Protein AF-A0AAV5USP9-F1 (afdb_monomer_lite)

Secondary structure (DSSP, 8-state):
-------------TTSPP-HHHHHTT--THHHHHHHHHHS-SSS-HHHHHHHHHHHHHHS-HHHHHHHHHHHHHHHHHHHHHHHHHHHH-

Radius of gyration: 15.26 Å; chains: 1; bounding box: 38×34×50 Å

Structure (mmCIF, N/CA/C/O backbone):
data_AF-A0AAV5USP9-F1
#
_entry.id   AF-A0AAV5USP9-F1
#
loop_
_atom_site.group_PDB
_atom_site.id
_atom_site.type_symbol
_atom_site.label_atom_id
_atom_site.label_alt_id
_atom_site.label_comp_id
_atom_site.label_asym_id
_atom_site.label_entity_id
_atom_site.label_seq_id
_atom_site.pdbx_PDB_ins_code
_atom_site.Cartn_x
_atom_site.Cartn_y
_atom_site.Cartn_z
_atom_site.occupancy
_atom_site.B_iso_or_equiv
_atom_site.auth_seq_id
_atom_site.auth_comp_id
_atom_site.auth_asym_id
_atom_site.auth_atom_id
_atom_site.pdbx_PDB_model_num
ATOM 1 N N . TYR A 1 1 ? 4.823 -16.586 29.790 1.00 41.22 1 TYR A N 1
ATOM 2 C CA . TYR A 1 1 ? 5.454 -16.596 28.458 1.00 41.22 1 TYR A CA 1
ATOM 3 C C . TYR A 1 1 ? 4.359 -16.554 27.401 1.00 41.22 1 TYR A C 1
ATOM 5 O O . TYR A 1 1 ? 3.770 -17.585 27.120 1.00 41.22 1 TYR A O 1
ATOM 13 N N . LEU A 1 2 ? 4.023 -15.367 26.889 1.00 41.16 2 LEU A N 1
ATOM 14 C CA . LEU A 1 2 ? 3.042 -15.168 25.812 1.00 41.16 2 LEU A CA 1
ATOM 15 C C . LEU A 1 2 ? 3.747 -14.360 24.708 1.00 41.16 2 LEU A C 1
ATOM 17 O O . LEU A 1 2 ? 3.633 -13.145 24.616 1.00 41.16 2 LEU A O 1
ATOM 21 N N . LEU A 1 3 ? 4.606 -15.073 23.976 1.00 49.66 3 LEU A N 1
ATOM 22 C CA . LEU A 1 3 ? 5.207 -14.687 22.695 1.00 49.66 3 LEU A CA 1
ATOM 23 C C . LEU A 1 3 ? 4.150 -15.041 21.626 1.00 49.66 3 LEU A C 1
ATOM 25 O O . LEU A 1 3 ? 3.549 -16.102 21.734 1.00 49.66 3 LEU A O 1
ATOM 29 N N . PHE A 1 4 ? 3.788 -14.245 20.628 1.00 47.56 4 PHE A N 1
ATOM 30 C CA . PHE A 1 4 ? 4.605 -13.584 19.619 1.00 47.56 4 PHE A CA 1
ATOM 31 C C . PHE A 1 4 ? 3.702 -12.513 18.974 1.00 47.56 4 PHE A C 1
ATOM 33 O O . PHE A 1 4 ? 2.760 -12.856 18.261 1.00 47.56 4 PHE A O 1
ATOM 40 N N . LEU A 1 5 ? 3.968 -11.224 19.198 1.00 48.12 5 LEU A N 1
ATOM 41 C CA . LEU A 1 5 ? 3.526 -10.193 18.257 1.00 48.12 5 LEU A CA 1
ATOM 42 C C . LEU A 1 5 ? 4.501 -10.293 17.083 1.00 48.12 5 LEU A C 1
ATOM 44 O O . LEU A 1 5 ? 5.636 -9.832 17.175 1.00 48.12 5 LEU A O 1
ATOM 48 N N . LEU A 1 6 ? 4.098 -11.000 16.027 1.00 51.62 6 LEU A N 1
ATOM 49 C CA . LEU A 1 6 ? 4.837 -11.060 14.770 1.00 51.62 6 LEU A CA 1
ATOM 50 C C . LEU A 1 6 ? 4.713 -9.686 14.103 1.00 51.62 6 LEU A C 1
ATOM 52 O O . LEU A 1 6 ? 3.886 -9.459 13.226 1.00 51.62 6 LEU A O 1
ATOM 56 N N . SER A 1 7 ? 5.523 -8.739 14.569 1.00 50.25 7 SER A N 1
ATOM 57 C CA . SER A 1 7 ? 5.802 -7.517 13.843 1.00 50.25 7 SER A CA 1
ATOM 58 C C . SER A 1 7 ? 6.605 -7.913 12.606 1.00 50.25 7 SER A C 1
ATOM 60 O O . SER A 1 7 ? 7.834 -7.965 12.610 1.00 50.25 7 SER A O 1
ATOM 62 N N . LEU A 1 8 ? 5.892 -8.229 11.523 1.00 53.44 8 LEU A N 1
ATOM 63 C CA . LEU A 1 8 ? 6.438 -8.193 10.171 1.00 53.44 8 LEU A CA 1
ATOM 64 C C . LEU A 1 8 ? 6.746 -6.728 9.843 1.00 53.44 8 LEU A C 1
ATOM 66 O O . LEU A 1 8 ? 6.083 -6.089 9.034 1.00 53.44 8 LEU A O 1
ATOM 70 N N . VAL A 1 9 ? 7.760 -6.176 10.511 1.00 49.44 9 VAL A N 1
ATOM 71 C CA . VAL A 1 9 ? 8.462 -5.000 10.023 1.00 49.44 9 VAL A CA 1
ATOM 72 C C . VAL A 1 9 ? 9.259 -5.514 8.839 1.00 49.44 9 VAL A C 1
ATOM 74 O O . VAL A 1 9 ? 10.404 -5.946 8.970 1.00 49.44 9 VAL A O 1
ATOM 77 N N . SER A 1 10 ? 8.609 -5.555 7.679 1.00 49.12 10 SER A N 1
ATOM 78 C CA . SER A 1 10 ? 9.311 -5.660 6.412 1.00 49.12 10 SER A CA 1
ATOM 79 C C . SER A 1 10 ? 10.314 -4.516 6.400 1.00 49.12 10 SER A C 1
ATOM 81 O O . SER A 1 10 ? 9.930 -3.347 6.378 1.00 49.12 10 SER A O 1
ATOM 83 N N . PHE A 1 11 ? 11.597 -4.861 6.506 1.00 44.69 11 PHE A N 1
ATOM 84 C CA . PHE A 1 11 ? 12.713 -3.955 6.282 1.00 44.69 11 PHE A CA 1
ATOM 85 C C . PHE A 1 11 ? 12.506 -3.365 4.885 1.00 44.69 11 PHE A C 1
ATOM 87 O O . PHE A 1 11 ? 12.847 -3.993 3.885 1.00 44.69 11 PHE A O 1
ATOM 94 N N . SER A 1 12 ? 11.861 -2.199 4.793 1.00 46.78 12 SER A N 1
ATOM 95 C CA . SER A 1 12 ? 11.685 -1.534 3.513 1.00 46.78 12 SER A CA 1
ATOM 96 C C . SER A 1 12 ? 13.078 -1.113 3.076 1.00 46.78 12 SER A C 1
ATOM 98 O O . SER A 1 12 ? 13.651 -0.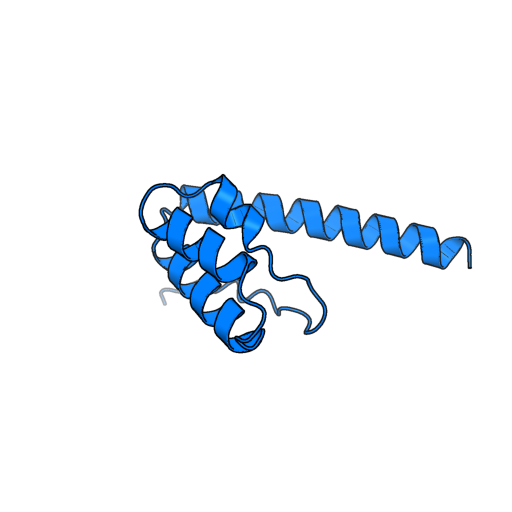177 3.641 1.00 46.78 12 SER A O 1
ATOM 100 N N . GLN A 1 13 ? 13.654 -1.831 2.111 1.00 54.09 13 GLN A N 1
ATOM 101 C CA . GLN A 1 13 ? 14.805 -1.343 1.370 1.00 54.09 13 GLN A CA 1
ATOM 102 C C . GLN A 1 13 ? 14.494 0.097 0.963 1.00 54.09 13 GLN A C 1
ATOM 104 O O . GLN A 1 13 ? 13.439 0.369 0.389 1.00 54.09 13 GLN A O 1
ATOM 109 N N . ALA A 1 14 ? 15.411 1.019 1.243 1.00 55.12 14 ALA A N 1
ATOM 110 C CA . ALA A 1 14 ? 15.251 2.439 0.937 1.00 55.12 14 ALA A CA 1
ATOM 111 C C . ALA A 1 14 ? 14.973 2.735 -0.561 1.00 55.12 14 ALA A C 1
ATOM 113 O O . ALA A 1 14 ? 14.685 3.877 -0.903 1.00 55.12 14 ALA A O 1
ATOM 114 N N . GLY A 1 15 ? 15.027 1.724 -1.444 1.00 61.53 15 GLY A N 1
ATOM 115 C CA . GLY A 1 15 ? 14.727 1.808 -2.878 1.00 61.53 15 GLY A CA 1
ATOM 116 C C . GLY A 1 15 ? 13.485 1.045 -3.378 1.00 61.53 15 GLY A C 1
ATOM 117 O O . GLY A 1 15 ? 13.264 1.016 -4.595 1.00 61.53 15 GLY A O 1
ATOM 118 N N . SER A 1 16 ? 12.681 0.409 -2.516 1.00 69.25 16 SER A N 1
ATOM 119 C CA . SER A 1 16 ? 11.391 -0.170 -2.950 1.00 69.25 16 SER A CA 1
ATOM 120 C C . SER A 1 16 ? 10.393 0.946 -3.295 1.00 69.25 16 SER A C 1
ATOM 122 O O . SER A 1 16 ? 10.542 2.045 -2.778 1.00 69.25 16 SER A O 1
ATOM 124 N N . PRO A 1 17 ? 9.385 0.749 -4.162 1.00 87.00 17 PRO A N 1
ATOM 125 C CA . PRO A 1 17 ? 8.299 1.718 -4.355 1.00 87.00 17 PRO A CA 1
ATOM 126 C C . PRO A 1 17 ? 7.505 1.937 -3.061 1.00 87.00 17 PRO A C 1
ATOM 128 O O . PRO A 1 17 ? 7.611 1.140 -2.131 1.00 87.00 17 PRO A O 1
ATOM 131 N N . LEU A 1 18 ? 6.755 3.038 -2.964 1.00 90.81 18 LEU A N 1
ATOM 132 C CA . LEU A 1 18 ? 5.601 3.054 -2.058 1.00 90.81 18 LEU A CA 1
ATOM 133 C C . LEU A 1 18 ? 4.428 2.531 -2.875 1.00 90.81 18 LEU A C 1
ATOM 135 O O . LEU A 1 18 ? 4.237 2.981 -3.999 1.00 90.81 18 LEU A O 1
ATOM 139 N N . TYR A 1 19 ? 3.716 1.556 -2.331 1.00 94.06 19 TYR A N 1
ATOM 140 C CA . TYR A 1 19 ? 2.607 0.896 -3.004 1.00 94.06 19 TYR A CA 1
ATOM 141 C C . TYR A 1 19 ? 1.281 1.527 -2.541 1.00 94.06 19 TYR A C 1
ATOM 143 O O . TYR A 1 19 ? 0.486 0.891 -1.856 1.00 94.06 19 TYR A O 1
ATOM 151 N N . ILE A 1 20 ? 1.120 2.834 -2.784 1.00 95.38 20 ILE A N 1
ATOM 152 C CA . ILE A 1 20 ? -0.037 3.620 -2.311 1.00 95.38 20 ILE A CA 1
ATOM 153 C C . ILE A 1 20 ? -1.293 3.229 -3.102 1.00 95.38 20 ILE A C 1
ATOM 155 O O . ILE A 1 20 ? -2.290 2.840 -2.491 1.00 95.38 20 ILE A O 1
ATOM 159 N N . GLU A 1 21 ? -1.194 3.228 -4.435 1.00 95.50 21 GLU A N 1
ATOM 160 C CA . GLU A 1 21 ? -2.242 2.814 -5.384 1.00 95.50 21 GLU A CA 1
ATOM 161 C C . GLU A 1 21 ? -2.831 1.431 -5.032 1.00 95.50 21 GLU A C 1
ATOM 163 O O . GLU A 1 21 ? -4.037 1.210 -5.051 1.00 95.50 21 GLU A O 1
ATOM 168 N N . GLU A 1 22 ? -1.996 0.478 -4.615 1.00 96.75 22 GLU A N 1
ATOM 169 C CA . GLU A 1 22 ? -2.434 -0.882 -4.293 1.00 96.75 22 GLU A CA 1
ATOM 170 C C . GLU A 1 22 ? -3.311 -0.947 -3.043 1.00 96.75 22 GLU A C 1
ATOM 172 O O . GLU A 1 22 ? -4.149 -1.847 -2.927 1.00 96.75 22 GLU A O 1
ATOM 177 N N . LEU A 1 23 ? -3.099 -0.044 -2.080 1.00 97.00 23 LEU A N 1
ATOM 178 C CA . LEU A 1 23 ? -3.996 0.077 -0.936 1.00 97.00 23 LEU A CA 1
ATOM 179 C C . LEU A 1 23 ? -5.261 0.847 -1.328 1.00 97.00 23 LEU A C 1
ATOM 181 O O . LEU A 1 23 ? -6.353 0.485 -0.887 1.00 97.00 23 LEU A O 1
ATOM 185 N N . GLU A 1 24 ? -5.121 1.870 -2.169 1.00 97.31 24 GLU A N 1
ATOM 186 C CA . GLU A 1 24 ? -6.230 2.672 -2.682 1.00 97.31 24 GLU A CA 1
ATOM 187 C C . GLU A 1 24 ? -7.267 1.809 -3.417 1.00 97.31 24 GLU A C 1
ATOM 189 O O . GLU A 1 24 ? -8.466 1.931 -3.155 1.00 97.31 24 GLU A O 1
ATOM 194 N N . ASP A 1 25 ? -6.805 0.878 -4.255 1.00 97.12 25 ASP A N 1
ATOM 195 C CA . ASP A 1 25 ? -7.629 -0.038 -5.052 1.00 97.12 25 ASP A CA 1
ATOM 196 C C . ASP A 1 25 ? -8.585 -0.901 -4.209 1.00 97.12 25 ASP A C 1
ATOM 198 O O . ASP A 1 25 ? -9.674 -1.299 -4.656 1.00 97.12 25 ASP A O 1
ATOM 202 N N . ILE A 1 26 ? -8.169 -1.235 -2.984 1.00 97.31 26 ILE A N 1
ATOM 203 C CA . ILE A 1 26 ? -8.855 -2.207 -2.123 1.00 97.31 26 ILE A CA 1
ATOM 204 C C . ILE A 1 26 ? -9.574 -1.568 -0.932 1.00 97.31 26 ILE A C 1
ATOM 206 O O . ILE A 1 26 ? -10.426 -2.216 -0.317 1.00 97.31 26 ILE A O 1
ATOM 210 N N . VAL A 1 27 ? -9.257 -0.317 -0.599 1.00 95.75 27 VAL A N 1
ATOM 211 C CA . VAL A 1 27 ? -9.906 0.452 0.469 1.00 95.75 27 VAL A CA 1
ATOM 212 C C . VAL A 1 27 ? -11.064 1.274 -0.106 1.00 95.75 27 VAL A C 1
ATOM 214 O O . VAL A 1 27 ? -11.152 1.535 -1.302 1.00 95.75 27 VAL A O 1
ATOM 217 N N . ARG A 1 28 ? -12.040 1.632 0.736 1.00 93.25 28 ARG A N 1
ATOM 218 C CA . ARG A 1 28 ? -13.228 2.406 0.340 1.00 93.25 28 ARG A CA 1
ATOM 219 C C . ARG A 1 28 ? -13.471 3.563 1.304 1.00 93.25 28 ARG A C 1
ATOM 221 O O . ARG A 1 28 ? -13.029 3.536 2.449 1.00 93.25 28 ARG A O 1
ATOM 228 N N . GLY A 1 29 ? -14.249 4.547 0.856 1.00 94.00 29 GLY A N 1
ATOM 229 C CA . GLY A 1 29 ? -14.680 5.670 1.688 1.00 94.00 29 GLY A CA 1
ATOM 230 C C . GLY A 1 29 ? -13.561 6.677 1.941 1.00 94.00 29 GLY A C 1
ATOM 231 O O . GLY A 1 29 ? -12.810 7.012 1.033 1.00 94.00 29 GLY A O 1
ATOM 232 N N . TYR A 1 30 ? -13.468 7.178 3.173 1.00 95.38 30 TYR A N 1
ATOM 233 C CA . TYR A 1 30 ? -12.540 8.256 3.526 1.00 95.38 30 TYR A CA 1
ATOM 234 C C . TYR A 1 30 ? -11.072 7.906 3.249 1.00 95.38 30 TYR A C 1
ATOM 236 O O . TYR A 1 30 ? -10.362 8.700 2.642 1.00 95.38 30 TYR A O 1
ATOM 244 N N . ASP A 1 31 ? -10.634 6.711 3.651 1.00 96.12 31 ASP A N 1
ATOM 245 C CA . ASP A 1 31 ? -9.236 6.309 3.482 1.00 96.12 31 ASP A CA 1
ATOM 246 C C . ASP A 1 31 ? -8.856 6.157 1.996 1.00 96.12 31 ASP A C 1
ATOM 248 O O . ASP A 1 31 ? -7.716 6.430 1.648 1.00 96.12 31 ASP A O 1
ATOM 252 N N . HIS A 1 32 ? -9.798 5.812 1.107 1.00 96.00 32 HIS 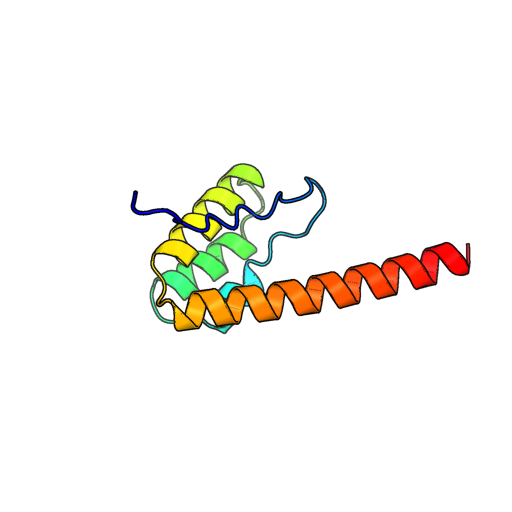A N 1
ATOM 253 C CA . HIS A 1 32 ? -9.555 5.796 -0.344 1.00 96.00 32 HIS A CA 1
ATOM 254 C C . HIS A 1 32 ? -9.219 7.199 -0.871 1.00 96.00 32 HIS A C 1
ATOM 256 O O . HIS A 1 32 ? -8.202 7.375 -1.524 1.00 96.00 32 HIS A O 1
ATOM 262 N N . HIS A 1 33 ? -10.008 8.215 -0.508 1.00 95.88 33 HIS A N 1
ATOM 263 C CA . HIS A 1 33 ? -9.735 9.597 -0.922 1.00 95.88 33 HIS A CA 1
ATOM 264 C C . HIS A 1 33 ? -8.433 10.155 -0.336 1.00 95.88 33 HIS A C 1
ATOM 266 O O . HIS A 1 33 ? -7.770 10.981 -0.963 1.00 95.88 33 HIS A O 1
ATOM 272 N N . LEU A 1 34 ? -8.068 9.721 0.874 1.00 95.19 34 LEU A N 1
ATOM 273 C CA . LEU A 1 34 ? -6.793 10.095 1.473 1.00 95.19 34 LEU A CA 1
ATOM 274 C C . LEU A 1 34 ? -5.617 9.492 0.692 1.00 95.19 34 LEU A C 1
ATOM 276 O O . LEU A 1 34 ? -4.641 10.193 0.458 1.00 95.19 34 LEU A O 1
ATOM 280 N N . LEU A 1 35 ? -5.729 8.230 0.269 1.00 96.62 35 LEU A N 1
ATOM 281 C CA . LEU A 1 35 ? -4.704 7.549 -0.527 1.00 96.62 35 LEU A CA 1
ATOM 282 C C . LEU A 1 35 ? -4.559 8.156 -1.930 1.00 96.62 35 LEU A C 1
ATOM 284 O O . LEU A 1 35 ? -3.434 8.435 -2.326 1.00 96.62 35 LEU A O 1
ATOM 288 N N . ASP A 1 36 ? -5.670 8.461 -2.603 1.00 96.06 36 ASP A N 1
ATOM 289 C CA . ASP A 1 36 ? -5.700 9.176 -3.894 1.00 96.06 36 ASP A CA 1
ATOM 290 C C . ASP A 1 36 ? -4.962 10.529 -3.796 1.00 96.06 36 ASP A C 1
ATOM 292 O O . ASP A 1 36 ? -4.062 10.847 -4.571 1.00 96.06 36 ASP A O 1
ATOM 296 N N . THR A 1 37 ? -5.227 11.290 -2.725 1.00 94.25 37 THR A N 1
ATOM 297 C CA . THR A 1 37 ? -4.520 12.560 -2.468 1.00 94.25 37 THR A CA 1
ATOM 298 C C . THR A 1 37 ? -3.022 12.358 -2.210 1.00 94.25 37 THR A C 1
ATOM 300 O O . THR A 1 37 ? -2.213 13.205 -2.587 1.00 94.25 37 THR A O 1
ATOM 303 N N . MET A 1 38 ? -2.643 11.268 -1.534 1.00 94.38 38 MET A N 1
ATOM 304 C CA . MET A 1 38 ? -1.243 10.952 -1.243 1.00 94.38 38 MET A CA 1
ATOM 305 C C . MET A 1 38 ? -0.462 10.547 -2.496 1.00 94.38 38 MET A C 1
ATOM 307 O O . MET A 1 38 ? 0.727 10.855 -2.568 1.00 94.38 38 MET A O 1
ATOM 311 N N . ASP A 1 39 ? -1.089 9.856 -3.450 1.00 89.56 39 ASP A N 1
ATOM 312 C CA . ASP A 1 39 ? -0.432 9.440 -4.697 1.00 89.56 39 ASP A CA 1
ATOM 313 C C . ASP A 1 39 ? -0.118 10.647 -5.602 1.00 89.56 39 ASP A C 1
ATOM 315 O O . ASP A 1 39 ? 0.970 10.747 -6.175 1.00 89.56 39 ASP A O 1
ATOM 319 N N . ASP A 1 40 ? -1.017 11.634 -5.625 1.00 89.38 40 ASP A N 1
ATOM 320 C CA . ASP A 1 40 ? -0.839 12.891 -6.360 1.00 89.38 40 ASP A CA 1
ATOM 321 C C . ASP A 1 40 ? 0.137 13.888 -5.689 1.00 89.38 40 ASP A C 1
ATOM 323 O O . ASP A 1 40 ? 0.561 14.875 -6.314 1.00 89.38 40 ASP A O 1
ATOM 327 N N . ASP A 1 41 ? 0.525 13.660 -4.428 1.00 88.44 41 ASP A N 1
ATOM 328 C CA . ASP A 1 41 ? 1.374 14.573 -3.660 1.00 88.44 41 ASP A CA 1
ATOM 329 C C . ASP A 1 41 ? 2.858 14.488 -4.060 1.00 88.44 41 ASP A C 1
ATOM 331 O O . ASP A 1 41 ? 3.571 13.513 -3.819 1.00 88.44 41 ASP A O 1
ATOM 335 N N . LYS A 1 42 ? 3.363 15.586 -4.633 1.00 88.06 42 LYS A N 1
ATOM 336 C CA . LYS A 1 42 ? 4.756 15.727 -5.093 1.00 88.06 42 LYS A CA 1
ATOM 337 C C . LYS A 1 42 ? 5.682 16.406 -4.085 1.00 88.06 42 LYS A C 1
ATOM 339 O O . LYS A 1 42 ? 6.871 16.557 -4.374 1.00 88.06 42 LYS A O 1
ATOM 344 N N . TRP A 1 43 ? 5.154 16.874 -2.958 1.00 91.00 43 TRP A N 1
ATOM 345 C CA . TRP A 1 43 ? 5.859 17.751 -2.022 1.00 91.00 43 TRP A CA 1
ATOM 346 C C . TRP A 1 43 ? 6.201 17.052 -0.711 1.00 91.00 43 TRP A C 1
ATOM 348 O O . TRP A 1 43 ? 7.253 17.338 -0.134 1.00 91.00 43 TRP A O 1
ATOM 358 N N . THR A 1 44 ? 5.348 16.136 -0.256 1.00 91.38 44 THR A N 1
ATOM 359 C CA . THR A 1 44 ? 5.587 15.368 0.970 1.00 91.38 44 THR A CA 1
ATOM 360 C C . THR A 1 44 ? 6.745 14.394 0.794 1.00 91.38 44 THR A C 1
ATOM 362 O O . THR A 1 44 ? 6.933 13.764 -0.251 1.00 91.38 44 THR A O 1
ATOM 365 N N . THR A 1 45 ? 7.571 14.265 1.833 1.00 91.75 45 THR A N 1
ATOM 366 C CA . THR A 1 45 ? 8.715 13.363 1.757 1.00 91.75 45 THR A CA 1
ATOM 367 C C . THR A 1 45 ? 8.256 11.909 1.730 1.00 91.75 45 THR A C 1
ATOM 369 O O . THR A 1 45 ? 7.264 11.515 2.342 1.00 91.75 45 THR A O 1
ATOM 372 N N . ARG A 1 46 ? 9.049 11.052 1.086 1.00 90.06 46 ARG A N 1
ATOM 373 C CA . ARG A 1 46 ? 8.785 9.609 1.037 1.00 90.06 46 ARG A CA 1
ATOM 374 C C . ARG A 1 46 ? 8.598 8.981 2.427 1.00 90.06 46 ARG A C 1
ATOM 376 O O . ARG A 1 46 ? 7.795 8.067 2.580 1.00 90.06 46 ARG A O 1
ATOM 383 N N . SER A 1 47 ? 9.357 9.427 3.429 1.00 90.25 47 SER A N 1
ATOM 384 C CA . SER A 1 47 ? 9.239 8.937 4.808 1.00 90.25 47 SER A CA 1
ATOM 385 C C . SER A 1 47 ? 7.900 9.297 5.444 1.00 90.25 47 SER A C 1
ATOM 387 O O . SER A 1 47 ? 7.326 8.471 6.146 1.00 90.25 47 SER A O 1
ATOM 389 N N . GLU A 1 48 ? 7.400 10.501 5.179 1.00 93.56 48 GLU A N 1
ATOM 390 C CA . GLU A 1 48 ? 6.107 10.964 5.682 1.00 93.56 48 GLU A CA 1
ATOM 391 C C . GLU A 1 48 ? 4.959 10.236 4.977 1.00 93.56 48 GLU A C 1
ATOM 393 O O . GLU A 1 48 ? 4.083 9.704 5.655 1.00 93.56 48 GLU A O 1
ATOM 398 N N . LEU A 1 49 ? 5.018 10.094 3.646 1.00 93.50 49 LEU A N 1
ATOM 399 C CA . LEU A 1 49 ? 4.043 9.300 2.887 1.00 93.50 49 LEU A CA 1
ATOM 400 C C . LEU A 1 49 ? 4.007 7.845 3.364 1.00 93.50 49 LEU A C 1
ATOM 402 O O . LEU A 1 49 ? 2.939 7.256 3.505 1.00 93.50 49 LEU A O 1
ATOM 406 N N . LYS A 1 50 ? 5.174 7.260 3.663 1.00 93.31 50 LYS A N 1
ATOM 407 C CA . LYS A 1 50 ? 5.243 5.914 4.232 1.00 93.31 50 LYS A CA 1
ATOM 408 C C . LYS A 1 50 ? 4.550 5.837 5.591 1.00 93.31 50 LYS A C 1
ATOM 410 O O . LYS A 1 50 ? 3.801 4.893 5.820 1.00 93.31 50 LYS A O 1
ATOM 415 N N . LEU A 1 51 ? 4.817 6.792 6.480 1.00 94.69 51 LEU A N 1
ATOM 416 C CA . LEU A 1 51 ? 4.199 6.819 7.803 1.00 94.69 51 LEU A CA 1
ATOM 417 C C . LEU A 1 51 ? 2.671 6.891 7.684 1.00 94.69 51 LEU A C 1
ATOM 419 O O . LEU A 1 51 ? 1.974 6.093 8.302 1.00 94.69 51 LEU A O 1
ATOM 423 N N . GLN A 1 52 ? 2.163 7.779 6.830 1.00 95.62 52 GLN A N 1
ATOM 424 C CA . GLN A 1 52 ? 0.729 7.914 6.577 1.00 95.62 52 GLN A CA 1
ATOM 425 C C . GLN A 1 52 ? 0.120 6.636 5.986 1.00 95.62 52 GLN A C 1
ATOM 427 O O . GLN A 1 52 ? -0.939 6.196 6.433 1.00 95.62 52 GLN A O 1
ATOM 432 N N . LEU A 1 53 ? 0.798 6.002 5.025 1.00 95.94 53 LEU A N 1
ATOM 433 C CA . LEU A 1 53 ? 0.348 4.747 4.422 1.00 95.94 53 LEU A CA 1
ATOM 434 C C . LEU A 1 53 ? 0.258 3.629 5.468 1.00 95.94 53 LEU A C 1
ATOM 436 O O . LEU A 1 53 ? -0.744 2.916 5.528 1.00 95.94 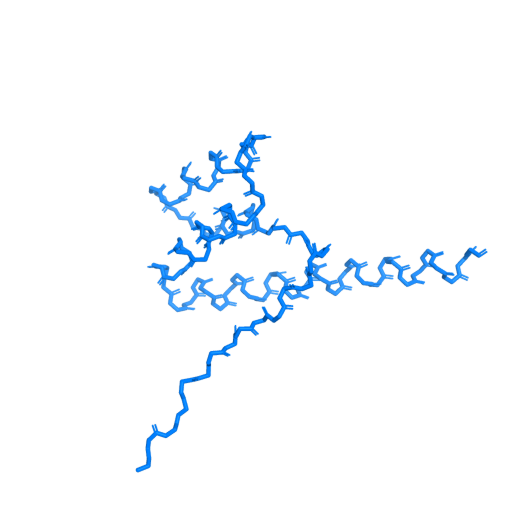53 LEU A O 1
ATOM 440 N N . ASP A 1 54 ? 1.282 3.502 6.317 1.00 95.12 54 ASP A N 1
ATOM 441 C CA . ASP A 1 54 ? 1.320 2.514 7.396 1.00 95.12 54 ASP A CA 1
ATOM 442 C C . ASP A 1 54 ? 0.187 2.769 8.416 1.00 95.12 54 ASP A C 1
ATOM 444 O O . ASP A 1 54 ? -0.465 1.825 8.866 1.00 95.12 54 ASP A O 1
ATOM 448 N N . GLU A 1 55 ? -0.108 4.034 8.741 1.00 96.94 55 GLU A N 1
ATOM 449 C CA . GLU A 1 55 ? -1.227 4.414 9.614 1.00 96.94 55 GLU A CA 1
ATOM 450 C C . GLU A 1 55 ? -2.596 4.079 9.006 1.00 96.94 55 GLU A C 1
ATOM 452 O O . GLU A 1 55 ? -3.471 3.566 9.708 1.00 96.94 55 GLU A O 1
ATOM 457 N N . ILE A 1 56 ? -2.800 4.352 7.712 1.00 96.94 56 ILE A N 1
ATOM 458 C CA . ILE A 1 56 ? -4.043 4.016 7.001 1.00 96.94 56 ILE A CA 1
ATOM 459 C C . ILE A 1 56 ? -4.231 2.501 6.964 1.00 96.94 56 ILE A C 1
ATOM 461 O O . ILE A 1 56 ? -5.313 2.008 7.290 1.00 96.94 56 ILE A O 1
ATOM 465 N N . LEU A 1 57 ? -3.175 1.758 6.626 1.00 96.69 57 LEU A N 1
ATOM 466 C CA . LEU A 1 57 ? -3.182 0.299 6.588 1.00 96.69 57 LEU A CA 1
ATOM 467 C C . LEU A 1 57 ? -3.513 -0.300 7.961 1.00 96.69 57 LEU A C 1
ATOM 469 O O . LEU A 1 57 ? -4.329 -1.220 8.054 1.00 96.69 57 LEU A O 1
ATOM 473 N N . ALA A 1 58 ? -2.934 0.247 9.034 1.00 96.38 58 ALA A N 1
ATOM 474 C CA . ALA A 1 58 ? -3.171 -0.212 10.400 1.00 96.38 58 ALA A CA 1
ATOM 475 C C . ALA A 1 58 ? -4.633 -0.046 10.852 1.00 96.38 58 ALA A C 1
ATOM 477 O O . ALA A 1 58 ? -5.101 -0.824 11.684 1.00 96.38 58 ALA A O 1
ATOM 478 N N . ARG A 1 59 ? -5.371 0.925 10.293 1.00 96.00 59 ARG A N 1
ATOM 479 C CA . ARG A 1 59 ? -6.813 1.096 10.544 1.00 96.00 59 ARG A CA 1
ATOM 480 C C . ARG A 1 59 ? -7.688 0.097 9.788 1.00 96.00 59 ARG A C 1
ATOM 482 O O . ARG A 1 59 ? -8.835 -0.112 10.184 1.00 96.00 59 ARG A O 1
ATOM 489 N N . GLN A 1 60 ? -7.179 -0.507 8.713 1.00 97.12 60 GLN A N 1
ATOM 490 C CA . GLN A 1 60 ? -7.960 -1.436 7.902 1.00 97.12 60 GLN A CA 1
ATOM 491 C C . GLN A 1 60 ? -8.205 -2.769 8.611 1.00 97.12 60 GLN A C 1
ATOM 493 O O . GLN A 1 60 ? -7.500 -3.160 9.541 1.00 97.12 60 GLN A O 1
ATOM 498 N N . SER A 1 61 ? -9.206 -3.506 8.124 1.00 97.31 61 SER A N 1
ATOM 499 C CA . SER A 1 61 ? -9.475 -4.861 8.604 1.00 97.31 61 SER A CA 1
ATOM 500 C C . SER A 1 61 ? -8.271 -5.793 8.377 1.00 97.31 61 SER A C 1
ATOM 502 O O . SER A 1 61 ? -7.547 -5.616 7.391 1.00 97.31 61 SER A O 1
ATOM 504 N N . PRO A 1 62 ? -8.098 -6.850 9.195 1.00 97.12 62 PRO A N 1
ATOM 505 C CA . PRO A 1 62 ? -7.042 -7.840 8.971 1.00 97.12 62 PRO A CA 1
ATOM 506 C C . PRO A 1 62 ? -7.073 -8.454 7.564 1.00 97.12 62 PRO A C 1
ATOM 508 O O . PRO A 1 62 ? -6.032 -8.666 6.954 1.00 97.12 62 PRO A O 1
ATOM 511 N N . ALA A 1 63 ? -8.268 -8.667 7.000 1.00 97.12 63 ALA A N 1
ATOM 512 C CA . ALA A 1 63 ? -8.419 -9.193 5.644 1.00 97.12 63 ALA A CA 1
ATOM 513 C C . ALA A 1 63 ? -7.860 -8.236 4.575 1.00 97.12 63 ALA A C 1
ATOM 515 O O . ALA A 1 63 ? -7.232 -8.680 3.615 1.00 97.12 63 ALA A O 1
ATOM 516 N N . THR A 1 64 ? -8.058 -6.928 4.748 1.00 96.19 64 THR A N 1
ATOM 517 C CA . THR A 1 64 ? -7.505 -5.897 3.858 1.00 96.19 64 THR A CA 1
ATOM 518 C C . THR A 1 64 ? -5.985 -5.823 3.985 1.00 96.19 64 THR A C 1
ATOM 520 O O . THR A 1 64 ? -5.296 -5.746 2.971 1.00 96.19 64 THR A O 1
ATOM 523 N N . GLN A 1 65 ? -5.457 -5.905 5.210 1.00 97.25 65 GLN A N 1
ATOM 524 C CA . GLN A 1 65 ? -4.012 -5.916 5.462 1.00 97.25 65 GLN A CA 1
ATOM 525 C C . GLN A 1 65 ? -3.333 -7.122 4.799 1.00 97.25 65 GLN A C 1
ATOM 527 O O . GLN A 1 65 ? -2.328 -6.970 4.101 1.00 97.25 65 GLN A O 1
ATOM 532 N N . ASP A 1 66 ? -3.924 -8.309 4.944 1.00 96.75 66 ASP A N 1
ATOM 533 C CA . ASP A 1 66 ? -3.439 -9.533 4.305 1.00 96.75 66 ASP A CA 1
ATOM 534 C C . ASP A 1 66 ? -3.511 -9.456 2.775 1.00 96.75 66 ASP A C 1
ATOM 536 O O . ASP A 1 66 ? -2.602 -9.924 2.082 1.00 96.75 66 ASP A O 1
ATOM 540 N N . LEU A 1 67 ? -4.588 -8.881 2.229 1.00 96.94 67 LEU A N 1
ATOM 541 C CA . LEU A 1 67 ? -4.745 -8.695 0.789 1.00 96.94 67 LEU A CA 1
ATOM 542 C C . LEU A 1 67 ? -3.676 -7.746 0.238 1.00 96.94 67 LEU A C 1
ATOM 544 O O . LEU A 1 67 ? -2.995 -8.099 -0.726 1.00 96.94 67 LEU A O 1
ATOM 548 N N . TYR A 1 68 ? -3.476 -6.601 0.888 1.00 96.81 68 TYR A N 1
ATOM 549 C CA . TYR A 1 68 ? -2.434 -5.640 0.536 1.00 96.81 68 TYR A CA 1
ATOM 550 C C . TYR A 1 68 ? -1.045 -6.291 0.524 1.00 96.81 68 TYR A C 1
ATOM 552 O O . TYR A 1 68 ? -0.330 -6.229 -0.477 1.00 96.81 68 TYR A O 1
ATOM 560 N N . ALA A 1 69 ? -0.691 -7.021 1.588 1.00 95.81 69 ALA A N 1
ATOM 561 C CA . ALA A 1 69 ? 0.595 -7.709 1.683 1.00 95.81 69 ALA A CA 1
ATOM 562 C C . ALA A 1 69 ? 0.813 -8.718 0.539 1.00 95.81 69 ALA A C 1
ATOM 564 O O . ALA A 1 69 ? 1.927 -8.857 0.025 1.00 95.81 69 ALA A O 1
ATOM 565 N N . ARG A 1 70 ? -0.243 -9.419 0.103 1.00 96.62 70 ARG A N 1
ATOM 566 C CA . ARG A 1 70 ? -0.173 -10.346 -1.040 1.00 96.62 70 ARG A CA 1
ATOM 567 C C . ARG A 1 70 ? 0.054 -9.616 -2.362 1.00 96.62 70 ARG A C 1
ATOM 569 O O . ARG A 1 70 ? 0.860 -10.095 -3.159 1.00 96.62 70 ARG A O 1
ATOM 576 N N . ILE A 1 71 ? -0.629 -8.492 -2.583 1.00 96.19 71 ILE A N 1
ATOM 577 C CA . ILE A 1 71 ? -0.484 -7.672 -3.796 1.00 96.19 71 ILE A CA 1
ATOM 578 C C . ILE A 1 71 ? 0.942 -7.119 -3.884 1.00 96.19 71 ILE A C 1
ATOM 580 O O . ILE A 1 71 ? 1.619 -7.333 -4.893 1.00 96.19 71 ILE A O 1
ATOM 584 N N . VAL A 1 72 ? 1.432 -6.504 -2.802 1.00 94.94 72 VAL A N 1
ATOM 585 C CA . VAL A 1 72 ? 2.798 -5.965 -2.709 1.00 94.94 72 VAL A CA 1
ATOM 586 C C . VAL A 1 72 ? 3.833 -7.047 -3.004 1.00 94.94 72 VAL A C 1
ATOM 588 O O . VAL A 1 72 ? 4.690 -6.868 -3.868 1.00 94.94 72 VAL A O 1
ATOM 591 N N . LYS A 1 73 ? 3.705 -8.220 -2.371 1.00 93.75 73 LYS A N 1
ATOM 592 C CA . LYS A 1 73 ? 4.623 -9.345 -2.588 1.00 93.75 73 LYS A CA 1
ATOM 593 C C . LYS A 1 73 ? 4.641 -9.830 -4.041 1.00 93.75 73 LYS A C 1
ATOM 595 O O . LYS A 1 73 ? 5.674 -10.304 -4.519 1.00 93.75 73 LYS A O 1
ATOM 600 N N . ASP A 1 74 ? 3.513 -9.789 -4.749 1.00 93.50 74 ASP A N 1
ATOM 601 C CA . ASP A 1 74 ? 3.478 -10.163 -6.165 1.00 93.50 74 ASP A CA 1
ATOM 602 C C . ASP A 1 74 ? 4.130 -9.094 -7.053 1.00 93.50 74 ASP A C 1
ATOM 604 O O . ASP A 1 74 ? 4.927 -9.441 -7.929 1.00 93.50 74 ASP A O 1
ATOM 608 N N . LYS A 1 75 ? 3.874 -7.802 -6.797 1.00 92.31 75 LYS A N 1
ATOM 609 C CA . LYS A 1 75 ? 4.522 -6.701 -7.532 1.00 92.31 75 LYS A CA 1
ATOM 610 C C . LYS A 1 75 ? 6.036 -6.673 -7.313 1.00 92.31 75 LYS A C 1
ATOM 612 O O . LYS A 1 75 ? 6.775 -6.540 -8.290 1.00 92.31 75 LYS A O 1
ATOM 617 N N . GLU A 1 76 ? 6.508 -6.886 -6.086 1.00 90.69 76 GLU A N 1
ATOM 618 C CA . GLU A 1 76 ? 7.942 -7.000 -5.787 1.00 90.69 76 GLU A CA 1
ATOM 619 C C . GLU A 1 76 ? 8.583 -8.146 -6.569 1.00 90.69 76 GLU A C 1
ATOM 621 O O . GLU A 1 76 ? 9.562 -7.928 -7.283 1.00 90.69 76 GLU A O 1
ATOM 626 N N . ARG A 1 77 ? 7.967 -9.335 -6.557 1.00 90.81 77 ARG A N 1
ATOM 627 C CA . ARG A 1 77 ? 8.463 -10.494 -7.315 1.00 90.81 77 ARG A CA 1
ATOM 628 C C . ARG A 1 77 ? 8.576 -10.201 -8.812 1.00 90.81 77 ARG A C 1
ATOM 630 O O . ARG A 1 77 ? 9.558 -10.583 -9.445 1.00 90.81 77 ARG A O 1
ATOM 637 N N . ARG A 1 78 ? 7.583 -9.522 -9.397 1.00 90.00 78 ARG A N 1
ATOM 638 C CA . ARG A 1 78 ? 7.606 -9.131 -10.818 1.00 90.00 78 ARG A CA 1
ATOM 639 C C . ARG A 1 78 ? 8.700 -8.105 -11.107 1.00 90.00 78 ARG A C 1
ATOM 641 O O . ARG A 1 78 ? 9.368 -8.209 -12.135 1.00 90.00 78 ARG A O 1
ATOM 648 N N . ARG A 1 79 ? 8.899 -7.131 -10.214 1.00 87.38 79 ARG A N 1
ATOM 649 C CA . ARG A 1 79 ? 9.960 -6.124 -10.336 1.00 87.38 79 ARG A CA 1
ATOM 650 C C . ARG A 1 79 ? 11.343 -6.768 -10.265 1.00 87.38 79 ARG A C 1
ATOM 652 O O . ARG A 1 79 ? 12.184 -6.466 -11.105 1.00 87.38 79 ARG A O 1
ATOM 659 N N . GLU A 1 80 ? 11.567 -7.667 -9.314 1.00 87.25 80 GLU A N 1
ATOM 660 C CA . GLU A 1 80 ? 12.821 -8.414 -9.185 1.00 87.25 80 GLU A CA 1
ATOM 661 C C . GLU A 1 80 ? 13.091 -9.282 -10.417 1.00 87.25 80 GLU A C 1
ATOM 663 O O . GLU A 1 80 ? 14.182 -9.224 -10.978 1.00 87.25 80 GLU A O 1
ATOM 668 N N . ALA A 1 81 ? 12.086 -10.023 -10.899 1.00 86.56 81 ALA A N 1
ATOM 669 C CA . ALA A 1 81 ? 12.214 -10.835 -12.108 1.00 86.56 81 ALA A CA 1
ATOM 670 C C . ALA A 1 81 ? 12.579 -9.985 -13.337 1.00 86.56 81 ALA A C 1
ATOM 672 O O . ALA A 1 81 ? 13.474 -10.353 -14.098 1.00 86.56 81 ALA A O 1
ATOM 673 N N . LYS A 1 82 ? 11.934 -8.821 -13.502 1.00 84.44 82 LYS A N 1
ATOM 674 C CA . LYS A 1 82 ? 12.256 -7.870 -14.573 1.00 84.44 82 LYS A CA 1
ATOM 675 C C . LYS A 1 82 ? 13.681 -7.333 -14.433 1.00 84.44 82 LYS A C 1
ATOM 677 O O . LYS A 1 82 ? 14.405 -7.301 -15.420 1.00 84.44 82 LYS A O 1
ATOM 682 N N . ASN A 1 83 ? 14.095 -6.931 -13.233 1.00 82.62 83 ASN A N 1
ATOM 683 C CA . ASN A 1 83 ? 15.449 -6.430 -12.998 1.00 82.62 83 ASN A CA 1
ATOM 684 C C . ASN A 1 83 ? 16.512 -7.493 -13.310 1.00 82.62 83 ASN A C 1
ATOM 686 O O . ASN A 1 83 ? 17.494 -7.186 -13.977 1.00 82.62 83 ASN A O 1
ATOM 690 N N . ASN A 1 84 ? 16.292 -8.742 -12.892 1.00 78.06 84 ASN A N 1
ATOM 691 C CA . ASN A 1 84 ? 17.212 -9.848 -13.162 1.00 78.06 84 ASN A CA 1
ATOM 692 C C . ASN A 1 84 ? 17.338 -10.147 -14.661 1.00 78.06 84 ASN A C 1
ATOM 694 O O . ASN A 1 84 ? 18.444 -10.395 -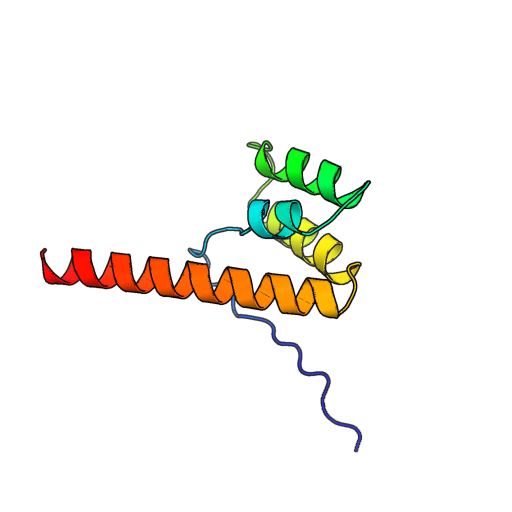15.134 1.00 78.06 84 ASN A O 1
ATOM 698 N N . TYR A 1 85 ? 16.228 -10.082 -15.406 1.00 82.56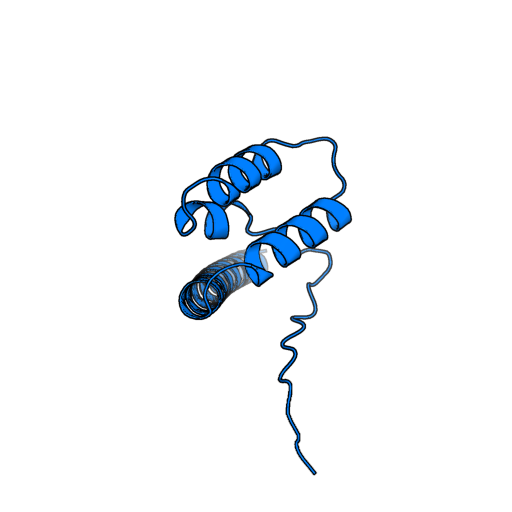 85 TYR A N 1
ATOM 699 C CA . TYR A 1 85 ? 16.237 -10.228 -16.863 1.00 82.56 85 TYR A CA 1
ATOM 700 C C . TYR A 1 85 ? 17.149 -9.185 -17.526 1.00 82.56 85 TYR A C 1
ATOM 702 O O . TYR A 1 85 ? 18.077 -9.553 -18.241 1.00 82.56 85 TYR A O 1
ATOM 710 N N . TRP A 1 86 ? 16.963 -7.898 -17.210 1.00 70.69 86 TRP A N 1
ATOM 711 C CA . TRP A 1 86 ? 17.784 -6.827 -17.789 1.00 70.69 86 TRP A CA 1
ATOM 712 C C . TRP A 1 86 ? 19.263 -6.938 -17.413 1.00 70.69 86 TRP A C 1
ATOM 714 O O . TRP A 1 86 ? 20.118 -6.754 -18.273 1.00 70.69 86 TRP A O 1
ATOM 724 N N . VAL A 1 87 ? 19.581 -7.289 -16.162 1.00 75.25 87 VAL A N 1
ATOM 725 C CA . VAL A 1 87 ? 20.974 -7.500 -15.727 1.00 75.25 87 VAL A CA 1
ATOM 726 C C . VAL A 1 87 ? 21.633 -8.655 -16.486 1.00 75.25 87 VAL A C 1
ATOM 728 O O . VAL A 1 87 ? 22.818 -8.576 -16.777 1.00 75.25 87 VAL A O 1
ATOM 731 N N . SER A 1 88 ? 20.891 -9.711 -16.829 1.00 71.12 88 SER A N 1
ATOM 732 C CA . SER A 1 88 ? 21.443 -10.854 -17.571 1.00 71.12 88 SER A CA 1
ATOM 733 C C . SER A 1 88 ? 21.692 -10.592 -19.063 1.00 71.12 88 SER A C 1
ATOM 735 O O . SER A 1 88 ? 22.446 -11.339 -19.681 1.00 71.12 88 SER A O 1
ATOM 737 N N . GLU A 1 89 ? 21.075 -9.553 -19.637 1.00 61.53 89 GLU A N 1
ATOM 738 C CA . GLU A 1 89 ? 21.267 -9.133 -21.036 1.00 61.53 89 GLU A CA 1
ATOM 739 C C . GLU A 1 89 ? 22.263 -7.965 -21.203 1.00 61.53 89 GLU A C 1
ATOM 741 O O . GLU A 1 89 ? 22.555 -7.579 -22.337 1.00 61.53 89 GLU A O 1
ATOM 746 N N . SER A 1 90 ? 22.763 -7.398 -20.096 1.00 56.44 90 SER A N 1
ATOM 747 C CA . SER A 1 90 ? 23.713 -6.268 -20.055 1.00 56.44 90 SER A CA 1
ATOM 748 C C . SER A 1 90 ? 25.162 -6.743 -19.986 1.00 56.44 90 SER A C 1
ATOM 750 O O . SER A 1 90 ? 26.017 -6.101 -20.635 1.00 56.44 90 SER A O 1
#

Sequence (90 aa):
YLLFLLSLVSFSQAGSPLYIEELEDIVRGYDHHLLDTMDDDKWTTRSELK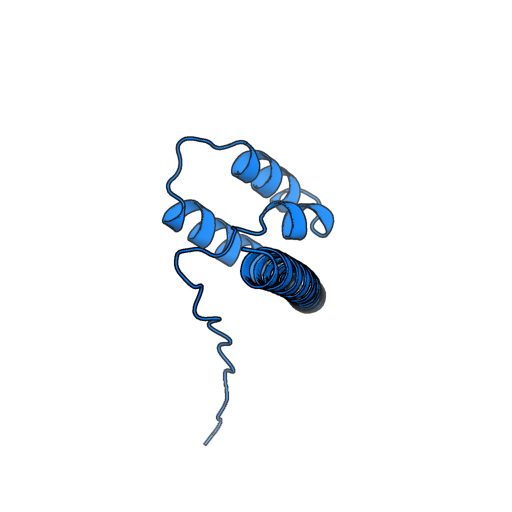LQLDEILARQSPATQDLYARIVKDKERRREAKNNYWVSES

Foldseek 3Di:
DDDDPPPPPPPPDPPDDDPLVLLLVQDDDPLNVVSVVLVPDPDDDPVVSVVSSVVSLVPDDPVSVVSSVVVSVVVVVVVVVVVVVVVVVD

Organism: NCBI:txid1538716

pLDDT: mean 84.33, std 17.41, range [41.16, 97.31]